Protein AF-A0A958KL13-F1 (afdb_monomer)

Secondary structure (DSSP, 8-state):
---TT--TT-EEEEETTEE--SHHHHHHHHHTPPTT-EEEEEEEETTEEEEEEEE--

Nearest PDB structures (foldseek):
  7w4t-assembly1_A-3  TM=9.483E-01  e=1.543E-03  Mycobacterium tuberculosis H37Rv
  3pv2-assembly1_C  TM=9.274E-01  e=8.066E-03  Legionella fallonii
  3pv3-assembly1_A  TM=9.497E-01  e=1.317E-02  Legionella fallonii
  4yo1-assembly1_A  TM=9.473E-01  e=1.583E-02  Legionella pneumophila
  3pv5-assembly1_A-3  TM=9.352E-01  e=1.239E-02  Legionella fallonii

Solvent-accessible surface area (backbone atoms only — 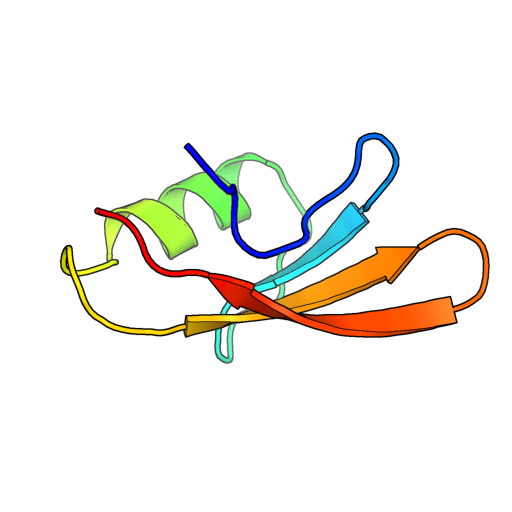not comparable to full-atom values): 3491 Å² total; per-residue (Å²): 140,76,64,46,86,70,56,96,76,55,41,73,45,28,52,68,92,42,78,33,89,48,76,63,50,46,49,57,65,54,67,74,54,60,76,66,49,77,38,50,29,37,28,32,52,83,94,44,77,47,80,36,55,42,58,50,124

Structure (mmCIF, N/CA/C/O backbone):
data_AF-A0A958KL13-F1
#
_entry.id   AF-A0A958KL13-F1
#
loop_
_atom_site.group_PDB
_atom_site.id
_atom_site.type_symbol
_atom_site.label_atom_id
_atom_site.label_alt_id
_atom_site.label_comp_id
_atom_site.label_asym_id
_atom_site.label_entity_id
_atom_site.label_seq_id
_atom_site.pdbx_PDB_ins_code
_atom_site.Cartn_x
_atom_site.Cartn_y
_atom_site.Cartn_z
_atom_site.occupancy
_atom_site.B_iso_or_equiv
_atom_site.auth_seq_id
_atom_site.auth_comp_id
_atom_site.auth_asym_id
_atom_site.auth_atom_id
_atom_site.pdbx_PDB_model_num
ATOM 1 N N . ALA A 1 1 ? -16.841 4.390 -9.726 1.00 43.53 1 ALA A N 1
ATOM 2 C CA . ALA A 1 1 ? -15.999 3.265 -10.189 1.00 43.53 1 ALA A CA 1
ATOM 3 C C . ALA A 1 1 ? -14.833 3.783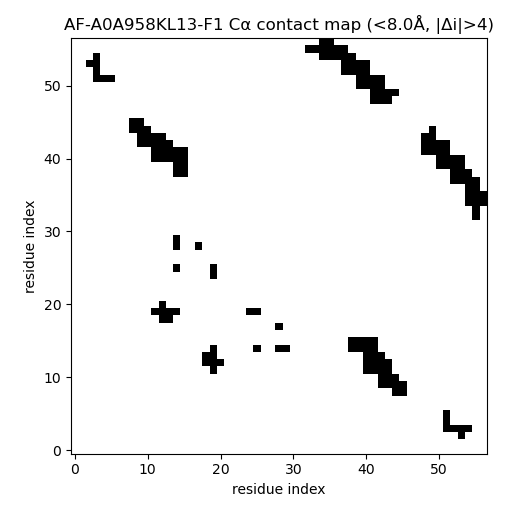 -11.032 1.00 43.53 1 ALA A C 1
ATOM 5 O O . ALA A 1 1 ? -14.700 3.444 -12.198 1.00 43.53 1 ALA A O 1
ATOM 6 N N . GLU A 1 2 ? -13.969 4.598 -10.436 1.00 48.25 2 GLU A N 1
ATOM 7 C CA . GLU A 1 2 ? -12.617 4.816 -10.945 1.00 48.25 2 GLU A CA 1
ATOM 8 C C . GLU A 1 2 ? -11.709 4.291 -9.843 1.00 48.25 2 GLU A C 1
ATOM 10 O O . GLU A 1 2 ? -11.404 4.982 -8.877 1.00 48.25 2 GLU A O 1
ATOM 15 N N . SER A 1 3 ? -11.425 2.991 -9.894 1.00 56.00 3 SER A N 1
ATOM 16 C CA . SER A 1 3 ? -10.677 2.276 -8.863 1.00 56.00 3 SER A CA 1
ATOM 17 C C . SER A 1 3 ? -9.248 2.815 -8.769 1.00 56.00 3 SER A C 1
ATOM 19 O O . SER A 1 3 ? -8.359 2.250 -9.387 1.00 56.00 3 SER A O 1
ATOM 21 N N . ALA A 1 4 ? -9.015 3.908 -8.038 1.00 61.62 4 ALA A N 1
ATOM 22 C CA . ALA A 1 4 ? -7.705 4.375 -7.557 1.00 61.62 4 ALA A CA 1
ATOM 23 C C . ALA A 1 4 ? -6.542 4.453 -8.583 1.00 61.62 4 ALA A C 1
ATOM 25 O O . ALA A 1 4 ? -5.375 4.473 -8.199 1.00 61.62 4 ALA A O 1
ATOM 26 N N . GLY A 1 5 ? -6.817 4.445 -9.892 1.00 71.69 5 GLY A N 1
ATOM 27 C CA . GLY A 1 5 ? -5.783 4.262 -10.920 1.00 71.69 5 GLY A CA 1
ATOM 28 C C . GLY A 1 5 ? -5.107 2.876 -10.923 1.00 71.69 5 GLY A C 1
ATOM 29 O O . GLY A 1 5 ? -4.077 2.708 -11.591 1.00 71.69 5 GLY A O 1
ATOM 30 N N . MET A 1 6 ? -5.669 1.889 -10.212 1.00 76.56 6 MET A N 1
ATOM 31 C CA . MET A 1 6 ? -5.227 0.494 -10.256 1.00 76.56 6 MET A CA 1
ATOM 32 C C . MET A 1 6 ? -5.564 -0.130 -11.606 1.00 76.56 6 MET A C 1
ATOM 34 O O . MET A 1 6 ? -6.648 0.060 -12.164 1.00 76.56 6 MET A O 1
ATOM 38 N N . ARG A 1 7 ? -4.615 -0.894 -12.137 1.00 81.75 7 ARG A N 1
ATOM 39 C CA . ARG A 1 7 ? -4.734 -1.578 -13.423 1.00 81.75 7 ARG A CA 1
ATOM 40 C C . ARG A 1 7 ? -4.559 -3.072 -13.219 1.00 81.75 7 ARG A C 1
ATOM 42 O O . ARG A 1 7 ? -3.835 -3.522 -12.335 1.00 81.75 7 ARG A O 1
ATOM 49 N N . ARG A 1 8 ? -5.208 -3.862 -14.077 1.00 81.75 8 ARG A N 1
ATOM 50 C CA . ARG A 1 8 ? -4.943 -5.304 -14.128 1.00 81.75 8 ARG A CA 1
ATOM 51 C C . ARG A 1 8 ? -3.455 -5.525 -14.406 1.00 81.75 8 ARG A C 1
ATOM 53 O O . ARG A 1 8 ? -2.908 -4.912 -15.319 1.00 81.75 8 ARG A O 1
ATOM 60 N N . GLY A 1 9 ? -2.838 -6.398 -13.615 1.00 86.25 9 GLY A N 1
ATOM 61 C CA . GLY A 1 9 ? -1.399 -6.659 -13.652 1.00 86.25 9 GLY A CA 1
ATOM 62 C C . GLY A 1 9 ? -0.589 -5.896 -12.601 1.00 86.25 9 GLY A C 1
ATOM 63 O O . GLY A 1 9 ? 0.601 -6.172 -12.467 1.00 86.25 9 GLY A O 1
ATOM 64 N N . ASP A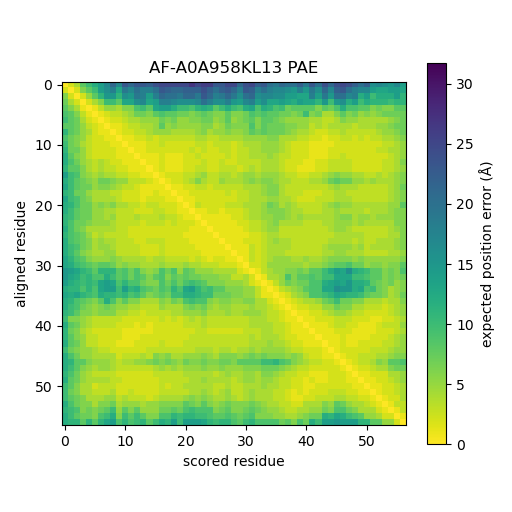 1 10 ? -1.205 -4.986 -11.839 1.00 89.12 10 ASP A N 1
ATOM 65 C CA . ASP A 1 10 ? -0.565 -4.412 -10.656 1.00 89.12 10 ASP A CA 1
ATOM 66 C C . ASP A 1 10 ? -0.460 -5.471 -9.550 1.00 89.12 10 ASP A C 1
ATOM 68 O O . ASP A 1 10 ? -1.432 -6.161 -9.236 1.00 89.12 10 ASP A O 1
ATOM 72 N N . VAL A 1 11 ? 0.725 -5.586 -8.953 1.00 90.69 11 VAL A N 1
ATOM 73 C CA . VAL A 1 11 ? 0.979 -6.459 -7.801 1.00 90.69 11 VAL A CA 1
ATOM 74 C C . VAL A 1 11 ? 1.127 -5.590 -6.563 1.00 90.69 11 VAL A C 1
ATOM 76 O O . VAL A 1 11 ? 2.037 -4.767 -6.506 1.00 90.69 11 VAL A O 1
ATOM 79 N N . VAL A 1 12 ? 0.247 -5.762 -5.580 1.00 90.44 12 VAL A N 1
ATOM 80 C CA . VAL A 1 12 ? 0.328 -5.037 -4.307 1.00 90.44 12 VAL A CA 1
ATOM 81 C C . VAL A 1 12 ? 1.494 -5.587 -3.490 1.00 90.44 12 VAL A C 1
ATOM 83 O O . VAL A 1 12 ? 1.608 -6.796 -3.323 1.00 90.44 12 VAL A O 1
ATOM 86 N N . LEU A 1 13 ? 2.359 -4.693 -3.016 1.00 92.69 13 LEU A N 1
ATOM 87 C CA . LEU A 1 13 ? 3.500 -5.012 -2.157 1.00 92.69 13 LEU A CA 1
ATOM 88 C C . LEU A 1 13 ? 3.282 -4.508 -0.728 1.00 92.69 13 LEU A C 1
ATOM 90 O O . LEU A 1 13 ? 3.688 -5.168 0.223 1.00 92.69 13 LEU A O 1
ATOM 94 N N . GLU A 1 14 ? 2.653 -3.338 -0.575 1.00 92.19 14 GLU A N 1
ATOM 95 C CA . GLU A 1 14 ? 2.396 -2.725 0.732 1.00 92.19 14 GLU A CA 1
ATOM 96 C C . GLU A 1 14 ? 1.059 -1.980 0.744 1.00 92.19 14 GLU A C 1
ATOM 98 O O . GLU A 1 14 ? 0.634 -1.404 -0.263 1.00 92.19 14 GLU A O 1
ATOM 103 N N . VAL A 1 15 ? 0.415 -1.975 1.909 1.00 89.81 15 VAL A N 1
ATOM 104 C CA . VAL A 1 15 ? -0.844 -1.281 2.193 1.00 89.81 15 VAL A CA 1
ATOM 105 C C . VAL A 1 15 ? -0.617 -0.406 3.426 1.00 89.81 15 VAL A C 1
ATOM 107 O O . VAL A 1 15 ? -0.404 -0.901 4.532 1.00 89.81 15 VAL A O 1
ATOM 110 N N . GLY A 1 16 ? -0.596 0.913 3.238 1.00 86.31 16 GLY A N 1
ATOM 111 C CA . GLY A 1 16 ? -0.218 1.874 4.271 1.00 86.31 16 GLY A CA 1
ATOM 112 C C . GLY A 1 16 ? 1.234 1.683 4.717 1.00 86.31 16 GLY A C 1
ATOM 113 O O . GLY A 1 16 ? 2.158 2.048 3.996 1.00 86.31 16 GLY A O 1
ATOM 114 N N . SER A 1 17 ? 1.421 1.123 5.913 1.00 85.31 17 SER A N 1
ATOM 115 C CA . SER A 1 17 ? 2.734 0.771 6.484 1.00 85.31 17 SER A CA 1
ATOM 116 C C . SER A 1 17 ? 2.895 -0.736 6.728 1.00 85.31 17 SER A C 1
ATOM 118 O O . SER A 1 17 ? 3.831 -1.148 7.409 1.00 85.31 17 SER A O 1
ATOM 120 N N . GLN A 1 18 ? 1.984 -1.556 6.195 1.00 87.88 18 GLN A N 1
ATOM 121 C CA . GLN A 1 18 ? 2.048 -3.014 6.263 1.00 87.88 18 GLN A CA 1
ATOM 122 C C . GLN A 1 18 ? 2.559 -3.598 4.947 1.00 87.88 18 GLN A C 1
ATOM 124 O O . GLN A 1 18 ? 2.019 -3.302 3.879 1.00 87.88 18 GLN A O 1
ATOM 129 N N . LYS A 1 19 ? 3.557 -4.483 5.038 1.00 91.00 19 LYS A N 1
ATOM 130 C CA . LYS A 1 19 ? 3.948 -5.357 3.930 1.00 91.00 19 LYS A CA 1
ATOM 131 C C . LYS A 1 19 ? 2.904 -6.432 3.704 1.00 91.00 19 LYS A C 1
ATOM 133 O O . LYS A 1 19 ? 2.386 -7.001 4.659 1.00 91.00 19 LYS A O 1
ATOM 138 N N . ILE A 1 20 ? 2.636 -6.695 2.434 1.00 92.31 20 ILE A N 1
ATOM 139 C CA . ILE A 1 20 ? 1.684 -7.697 1.978 1.00 92.31 20 ILE A CA 1
ATOM 140 C C . ILE A 1 20 ? 2.469 -8.774 1.244 1.00 92.31 20 ILE A C 1
ATOM 142 O O . ILE A 1 20 ? 3.028 -8.522 0.175 1.00 92.31 20 ILE A O 1
ATOM 146 N N . GLU A 1 21 ? 2.513 -9.971 1.819 1.00 91.06 21 GLU A N 1
ATOM 147 C CA . GLU A 1 21 ? 3.193 -11.125 1.218 1.00 91.06 21 GLU A CA 1
ATOM 148 C C . GLU A 1 21 ? 2.188 -12.160 0.701 1.00 91.06 21 GLU A C 1
ATOM 150 O O . GLU A 1 21 ? 2.501 -12.947 -0.195 1.00 91.06 21 GLU A O 1
ATOM 155 N N . SER A 1 22 ? 0.954 -12.115 1.208 1.00 90.75 22 SER A N 1
ATOM 156 C CA . SER A 1 22 ? -0.132 -13.012 0.835 1.00 90.75 22 SER A CA 1
ATOM 157 C C . SER A 1 22 ? -1.452 -12.279 0.572 1.00 90.75 22 SER A C 1
ATOM 159 O O . SER A 1 22 ? -1.656 -11.114 0.9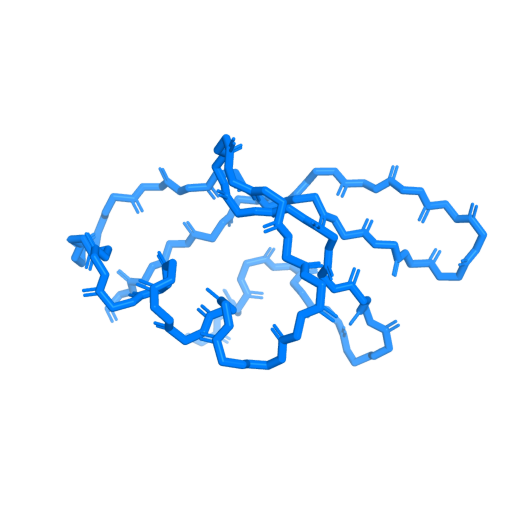21 1.00 90.75 22 SER A O 1
ATOM 161 N N . THR A 1 23 ? -2.394 -12.980 -0.063 1.00 86.88 23 THR A N 1
ATOM 162 C CA . THR A 1 23 ? -3.754 -12.463 -0.278 1.00 86.88 23 THR A CA 1
ATOM 163 C C . THR A 1 23 ? -4.543 -12.309 1.021 1.00 86.88 23 THR A C 1
ATOM 165 O O . THR A 1 23 ? -5.468 -11.499 1.070 1.00 86.88 23 THR A O 1
ATOM 168 N N . GLU A 1 24 ? -4.197 -13.079 2.053 1.00 89.44 24 GLU A N 1
ATOM 169 C CA . GLU A 1 24 ? -4.780 -12.963 3.392 1.00 89.44 24 GLU A CA 1
ATOM 170 C C . GLU A 1 24 ? -4.317 -11.671 4.067 1.00 89.44 24 GLU A C 1
ATOM 172 O O . GLU A 1 24 ? -5.174 -10.881 4.456 1.00 89.44 24 GLU A O 1
ATOM 177 N N . ASP A 1 25 ? -3.014 -11.361 4.033 1.00 88.56 25 ASP A N 1
ATOM 178 C CA . ASP A 1 25 ? -2.490 -10.087 4.558 1.00 88.56 25 ASP A CA 1
ATOM 179 C C . ASP A 1 25 ? -3.179 -8.886 3.908 1.00 88.56 25 ASP A C 1
ATOM 181 O O . ASP A 1 25 ? 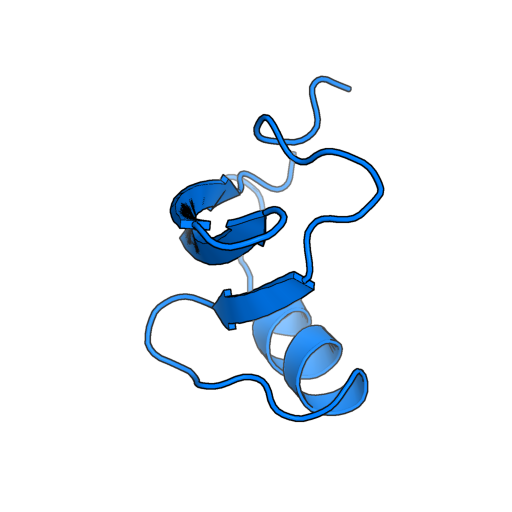-3.532 -7.912 4.572 1.00 88.56 25 ASP A O 1
ATOM 185 N N . PHE A 1 26 ? -3.398 -8.954 2.589 1.00 86.38 26 PHE A N 1
ATOM 186 C CA . PHE A 1 26 ? -4.109 -7.902 1.867 1.00 86.38 26 PHE A CA 1
ATOM 187 C C . PHE A 1 26 ? -5.546 -7.751 2.367 1.00 86.38 26 PHE A C 1
ATOM 189 O O . PHE A 1 26 ? -6.051 -6.635 2.512 1.00 86.38 26 PHE A O 1
ATOM 196 N N . ARG A 1 27 ? -6.229 -8.868 2.622 1.00 85.50 27 ARG A N 1
ATOM 197 C CA . ARG A 1 27 ? -7.601 -8.861 3.122 1.00 85.50 27 ARG A CA 1
ATOM 198 C C . ARG A 1 27 ? -7.666 -8.271 4.526 1.00 85.50 27 ARG A C 1
ATOM 200 O O . ARG A 1 27 ? -8.499 -7.400 4.745 1.00 85.50 27 ARG A O 1
ATOM 207 N N . ASP A 1 28 ? -6.775 -8.665 5.426 1.00 87.69 28 ASP A N 1
ATOM 208 C CA . ASP A 1 28 ? -6.722 -8.118 6.785 1.00 87.69 28 ASP A CA 1
ATOM 209 C C . ASP A 1 28 ? -6.377 -6.621 6.778 1.00 87.69 28 ASP A C 1
ATOM 211 O O . ASP A 1 28 ? -7.071 -5.809 7.398 1.00 87.69 28 ASP A O 1
ATOM 215 N N . ALA A 1 29 ? -5.374 -6.222 5.989 1.00 83.81 29 ALA A N 1
ATOM 216 C CA . ALA A 1 29 ? -4.984 -4.821 5.844 1.00 83.81 29 ALA A CA 1
ATOM 217 C C . ALA A 1 29 ? -6.097 -3.959 5.224 1.00 83.81 29 ALA A C 1
ATOM 219 O O . ALA A 1 29 ? -6.200 -2.772 5.533 1.00 83.81 29 ALA A O 1
ATOM 220 N N . THR A 1 30 ? -6.952 -4.542 4.372 1.00 79.12 30 THR A N 1
ATOM 221 C CA . THR A 1 30 ? -8.109 -3.843 3.791 1.00 79.12 30 THR A CA 1
ATOM 222 C C . THR A 1 30 ? -9.370 -3.891 4.658 1.00 79.12 30 THR A C 1
ATOM 224 O O . THR A 1 30 ? -10.219 -3.007 4.540 1.00 79.12 30 THR A O 1
ATOM 227 N N . GLN A 1 31 ? -9.499 -4.868 5.557 1.00 80.25 31 GLN A N 1
ATOM 228 C CA . GLN A 1 31 ? -10.628 -4.980 6.488 1.00 80.25 31 GLN A CA 1
ATOM 229 C C . GLN A 1 31 ? -10.613 -3.905 7.575 1.00 80.25 31 GLN A C 1
ATOM 231 O O . GLN A 1 31 ? -11.678 -3.457 7.998 1.00 80.25 31 GLN A O 1
ATOM 236 N N . GLY A 1 32 ? -9.428 -3.457 7.993 1.00 71.56 32 GLY A N 1
ATOM 237 C CA . GLY A 1 32 ? -9.271 -2.348 8.938 1.00 71.56 32 GLY A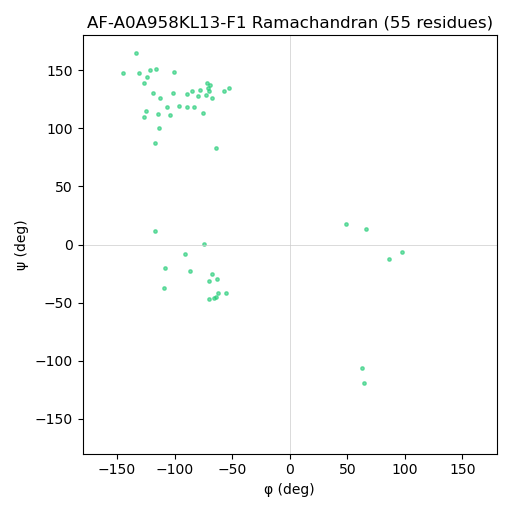 CA 1
ATOM 238 C C . GLY A 1 32 ? -9.533 -0.960 8.341 1.00 71.56 32 GLY A C 1
ATOM 239 O O . GLY A 1 32 ? -9.397 0.039 9.047 1.00 71.56 32 GLY A O 1
ATOM 240 N N . LEU A 1 33 ? -9.876 -0.863 7.052 1.00 72.50 33 LEU A N 1
ATOM 241 C CA . LEU A 1 33 ? -10.017 0.421 6.372 1.00 72.50 33 LEU A CA 1
ATOM 242 C C . LEU A 1 33 ? -11.382 1.042 6.613 1.00 72.50 33 LEU A C 1
ATOM 244 O O . LEU A 1 33 ? -12.421 0.531 6.195 1.00 72.50 33 LEU A O 1
ATOM 248 N N . GLU A 1 34 ? -11.365 2.218 7.229 1.00 69.44 34 GLU A N 1
ATOM 249 C CA . GLU A 1 34 ? -12.537 3.077 7.298 1.00 69.44 34 GLU A CA 1
ATOM 250 C C . GLU A 1 34 ? -12.881 3.606 5.901 1.00 69.44 34 GLU A C 1
ATOM 252 O O . GLU A 1 34 ? -12.054 4.221 5.216 1.00 69.44 34 GLU A O 1
ATOM 257 N N . LYS A 1 35 ? -14.135 3.391 5.491 1.00 69.31 35 LYS A N 1
ATOM 258 C CA . LYS A 1 35 ? -14.675 3.923 4.236 1.00 69.31 35 LYS A CA 1
ATOM 259 C C . LYS A 1 35 ? -14.445 5.433 4.161 1.00 69.31 35 LYS A C 1
ATOM 261 O O . LYS A 1 35 ? -14.675 6.163 5.123 1.00 69.31 3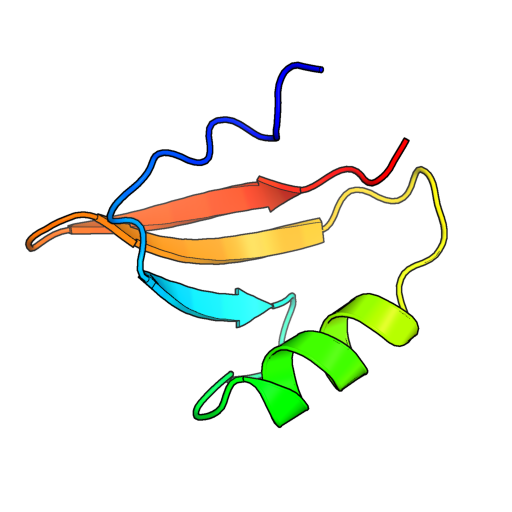5 LYS A O 1
ATOM 266 N N . GLY A 1 36 ? -13.980 5.899 3.010 1.00 71.38 36 GLY A N 1
ATOM 267 C CA . GLY A 1 36 ? -13.699 7.304 2.742 1.00 71.38 36 GLY A CA 1
ATOM 268 C C . GLY A 1 36 ? -12.306 7.793 3.151 1.00 71.38 36 GLY A C 1
ATOM 269 O O . GLY A 1 36 ? -11.923 8.875 2.694 1.00 71.38 36 GLY A O 1
ATOM 270 N N . LYS A 1 37 ? -11.515 7.033 3.929 1.00 78.56 37 LYS A N 1
ATOM 271 C CA . LYS A 1 37 ? -10.125 7.420 4.227 1.00 78.56 37 LYS A CA 1
ATOM 272 C C . LYS A 1 37 ? -9.193 7.061 3.060 1.00 78.56 37 LYS A C 1
ATOM 274 O O . LYS A 1 37 ? -9.211 5.919 2.600 1.00 78.56 37 LYS A O 1
ATOM 279 N N . PRO A 1 38 ? -8.386 8.015 2.558 1.00 78.50 38 PRO A N 1
ATOM 280 C CA . PRO A 1 38 ? -7.377 7.721 1.551 1.00 78.50 38 PRO A CA 1
ATOM 281 C C . PRO A 1 38 ? -6.234 6.912 2.172 1.00 78.50 38 PRO A C 1
ATOM 283 O O . PRO A 1 38 ? -5.728 7.256 3.240 1.00 78.50 38 PRO A O 1
ATOM 286 N N . MET A 1 39 ? -5.804 5.864 1.479 1.00 82.50 39 MET A N 1
ATOM 287 C CA . MET A 1 39 ? -4.701 5.002 1.886 1.00 82.50 39 MET A CA 1
ATOM 288 C C . MET A 1 39 ? -3.659 4.884 0.779 1.00 82.50 39 MET A C 1
ATOM 290 O O . MET A 1 39 ? -4.001 4.739 -0.390 1.00 82.50 39 MET A O 1
ATOM 294 N N . LEU A 1 40 ? -2.382 4.907 1.158 1.00 88.56 40 LEU A N 1
ATOM 295 C CA . LEU A 1 40 ? -1.276 4.648 0.245 1.00 88.56 40 LEU A CA 1
ATOM 296 C C . LEU A 1 40 ? -1.135 3.141 -0.014 1.00 88.56 40 LEU A C 1
ATOM 298 O O . LEU A 1 40 ? -1.124 2.347 0.920 1.00 88.56 40 LEU A O 1
ATOM 302 N N . LEU A 1 41 ? -0.990 2.755 -1.271 1.00 89.81 41 LEU A N 1
ATOM 303 C CA . LEU A 1 41 ? -0.670 1.405 -1.713 1.00 89.81 41 LEU A CA 1
ATOM 304 C C . LEU A 1 41 ? 0.652 1.451 -2.459 1.00 89.81 41 LEU A C 1
ATOM 306 O O . LEU A 1 41 ? 0.793 2.242 -3.393 1.00 89.81 41 LEU A O 1
ATOM 310 N N . LEU A 1 42 ? 1.586 0.576 -2.109 1.00 91.88 42 LEU A N 1
ATOM 311 C CA . LEU A 1 42 ? 2.745 0.325 -2.950 1.00 91.88 42 LEU A CA 1
ATOM 312 C C . LEU A 1 42 ? 2.404 -0.797 -3.918 1.00 91.88 42 LEU A C 1
ATOM 314 O O . LEU A 1 42 ? 2.129 -1.922 -3.496 1.00 91.88 42 LEU A O 1
ATOM 318 N N . VAL A 1 43 ? 2.440 -0.507 -5.216 1.00 92.25 43 VAL A N 1
ATOM 319 C CA . VAL A 1 43 ? 2.191 -1.512 -6.248 1.00 92.25 43 VAL A CA 1
ATOM 320 C C . VAL A 1 43 ? 3.356 -1.606 -7.216 1.00 92.25 43 VAL A C 1
ATOM 322 O O . VAL A 1 43 ? 3.973 -0.610 -7.592 1.00 92.25 43 VAL A O 1
ATOM 325 N N . ARG A 1 44 ? 3.636 -2.822 -7.670 1.00 92.94 44 ARG A N 1
ATOM 326 C CA . ARG A 1 44 ? 4.563 -3.088 -8.761 1.00 92.94 44 ARG A CA 1
ATOM 327 C C . ARG A 1 44 ? 3.787 -3.228 -10.062 1.00 92.94 44 ARG A C 1
ATOM 329 O O . ARG A 1 44 ? 2.967 -4.133 -10.208 1.00 92.94 44 ARG A O 1
ATOM 336 N N . ARG A 1 45 ? 4.092 -2.353 -11.016 1.00 92.50 45 ARG A N 1
ATOM 337 C CA . ARG A 1 45 ? 3.557 -2.344 -12.377 1.00 92.50 45 ARG A CA 1
ATOM 338 C C . ARG A 1 45 ? 4.685 -2.660 -13.356 1.00 92.50 45 ARG A C 1
ATOM 340 O O . ARG A 1 45 ? 5.497 -1.797 -13.697 1.00 92.50 45 ARG A O 1
ATOM 347 N N . GLY A 1 46 ? 4.743 -3.913 -13.800 1.00 89.69 46 GLY A N 1
ATOM 348 C CA . GLY A 1 46 ? 5.860 -4.412 -14.604 1.00 89.69 46 GLY A CA 1
ATOM 349 C C . GLY A 1 46 ? 7.163 -4.392 -13.800 1.00 89.69 46 GLY A C 1
ATOM 350 O O . GLY A 1 46 ? 7.258 -5.040 -12.761 1.00 89.69 46 GLY A O 1
ATOM 351 N N . THR A 1 47 ? 8.155 -3.634 -14.266 1.00 91.50 47 THR A N 1
ATOM 352 C CA . THR A 1 47 ? 9.451 -3.455 -13.584 1.00 91.50 47 THR A CA 1
ATOM 353 C C . THR A 1 47 ? 9.477 -2.263 -12.629 1.00 91.50 47 THR A C 1
ATOM 355 O O . THR A 1 47 ? 10.452 -2.094 -11.905 1.00 91.50 47 THR A O 1
ATOM 358 N N . ASN A 1 48 ? 8.436 -1.427 -12.636 1.00 91.69 48 ASN A N 1
ATOM 359 C CA . ASN A 1 48 ? 8.383 -0.211 -11.834 1.00 91.69 48 ASN A CA 1
ATOM 360 C C . ASN A 1 48 ? 7.541 -0.419 -10.584 1.00 91.69 48 ASN A C 1
ATOM 362 O O . ASN A 1 48 ? 6.537 -1.131 -10.608 1.00 91.69 48 ASN A O 1
ATOM 366 N N . THR A 1 49 ?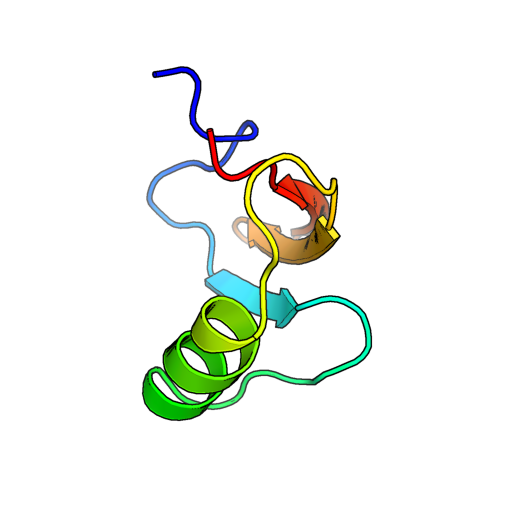 7.907 0.283 -9.521 1.00 92.50 49 THR A N 1
ATOM 367 C CA . THR A 1 49 ? 7.144 0.332 -8.279 1.00 92.50 49 THR A CA 1
ATOM 368 C C . THR A 1 49 ? 6.595 1.744 -8.102 1.00 92.50 49 THR A C 1
ATOM 370 O O . THR A 1 49 ? 7.346 2.713 -8.189 1.00 92.50 49 THR A O 1
ATOM 373 N N . ILE A 1 50 ? 5.283 1.866 -7.909 1.00 91.88 50 ILE A N 1
ATOM 374 C CA . ILE A 1 50 ? 4.568 3.143 -7.825 1.00 91.88 50 ILE A CA 1
ATOM 375 C C . ILE A 1 50 ? 3.656 3.160 -6.601 1.00 91.88 50 ILE A C 1
A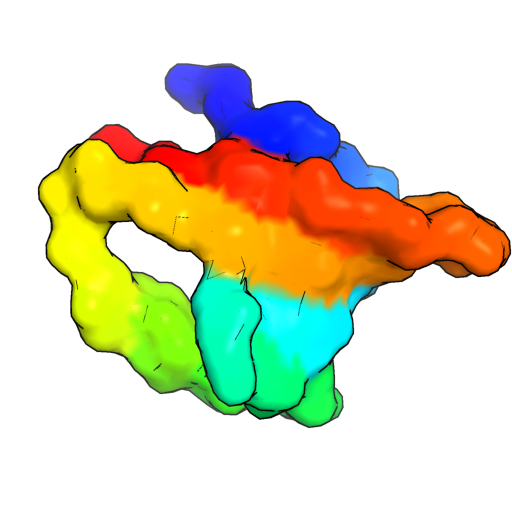TOM 377 O O . ILE A 1 50 ? 3.092 2.134 -6.219 1.00 91.88 50 ILE A O 1
ATOM 381 N N . PHE A 1 51 ? 3.486 4.341 -6.012 1.00 90.12 51 PHE A N 1
ATOM 382 C CA . PHE A 1 51 ? 2.502 4.559 -4.960 1.00 90.12 51 PHE A CA 1
ATOM 383 C C . PHE A 1 51 ? 1.165 4.977 -5.572 1.00 90.12 51 PHE A C 1
ATOM 385 O O . PHE A 1 51 ? 1.112 5.904 -6.382 1.00 90.12 51 PHE A O 1
ATOM 392 N N . LEU A 1 52 ? 0.088 4.302 -5.180 1.00 88.50 52 LEU A N 1
ATOM 393 C CA . LEU A 1 52 ? -1.287 4.640 -5.543 1.00 88.50 52 LEU A CA 1
ATOM 394 C C . LEU A 1 52 ? -2.077 5.011 -4.292 1.00 88.50 52 LEU A C 1
ATOM 396 O O . LEU A 1 52 ? -1.800 4.511 -3.207 1.00 88.50 52 LEU A O 1
ATOM 400 N N . THR A 1 53 ? -3.080 5.872 -4.432 1.00 85.25 53 THR A N 1
ATOM 401 C CA . THR A 1 53 ? -3.982 6.208 -3.326 1.00 85.25 53 THR A CA 1
ATOM 402 C C . THR A 1 53 ? -5.312 5.497 -3.518 1.00 85.25 53 THR A C 1
ATOM 404 O O . THR A 1 53 ? -6.070 5.828 -4.428 1.00 85.25 53 THR A O 1
ATOM 407 N N . LEU A 1 54 ? -5.604 4.525 -2.655 1.00 78.94 54 LEU A N 1
ATOM 408 C CA . LEU A 1 54 ? -6.894 3.851 -2.595 1.00 78.94 54 LEU A CA 1
ATOM 409 C C . LEU A 1 54 ? -7.855 4.656 -1.728 1.00 78.94 54 LEU A C 1
ATOM 411 O O . LEU A 1 54 ? -7.528 5.020 -0.601 1.00 78.94 54 LEU A O 1
ATOM 415 N N . LYS A 1 55 ? -9.063 4.882 -2.232 1.00 72.81 55 LYS A N 1
ATOM 416 C CA . LYS A 1 55 ? -10.186 5.373 -1.441 1.00 72.81 55 LYS A CA 1
ATOM 417 C C . LYS A 1 55 ? -11.328 4.378 -1.623 1.00 72.81 55 LYS A C 1
ATOM 419 O O . LYS A 1 55 ? -11.792 4.195 -2.746 1.00 72.81 55 LYS A O 1
ATOM 424 N N . LEU A 1 56 ? -11.720 3.689 -0.550 1.00 66.44 56 LEU A N 1
ATOM 425 C CA . LEU A 1 56 ? -12.955 2.903 -0.551 1.00 66.44 56 LEU A CA 1
ATOM 426 C C . LEU A 1 56 ? -14.118 3.893 -0.449 1.00 66.44 56 LEU A C 1
ATOM 428 O O . LEU A 1 56 ? -14.236 4.572 0.570 1.00 66.44 56 LEU A O 1
ATOM 432 N N . GLU A 1 57 ? -14.928 4.000 -1.498 1.00 60.56 57 GLU A N 1
ATOM 433 C CA . GLU A 1 57 ? -16.248 4.643 -1.422 1.00 60.56 57 GLU A CA 1
ATOM 434 C C . GLU A 1 57 ? -17.296 3.671 -0.860 1.00 60.56 57 GLU A C 1
ATOM 436 O O . GLU A 1 57 ? -17.215 2.458 -1.170 1.00 60.56 57 GLU A O 1
#

Sequence (57 aa):
AESAGMRRGDVVLEVGSQKIESTEDFRDATQGLEKGKPMLLLVRRGTNTIFLTLKLE

pLDDT: mean 82.21, std 11.48, range [43.53, 92.94]

Mean predicted aligned error: 5.35 Å

Radius of gyration: 10.83 Å; Cα contacts (8 Å, |Δi|>4): 84; chains: 1; bounding box: 26×21×24 Å

Foldseek 3Di:
DCFQPDDPQKDWQDKAHDGDPDPVSVVVSVVPDDAQDWIWTWIDRPPDIDITIGHHD